Protein AF-A0A5E6WUJ0-F1 (afdb_monomer_lite)

Foldseek 3Di:
DEEEAEECCVQPQATKDWDQAQQYQKYYHSRQIDGNVRSVPDPCHGGTWMWHHDPRDIDTGHD

InterPro domains:
  IPR005526 Septum formation inhibitor MinC, C-terminal [PF03775] (1-60)
  IPR013033 Septum formation inhibitor MinC [PTHR34108] (1-63)
  IPR016098 Cyclase-associated protein CAP/septum formation inhibitor MinC, C-terminal [G3DSA:2.160.20.70] (1-63)
  IPR036145 Septum formation inhibitor MinC, C-terminal domain superfamily [SSF63848] (1-62)

Sequence (63 aa):
MRGRALAGIKGNTRARIFCQQLTAEMVSIAGQYKVSEDLRRDPLWGAGVQVSLSGDVLNITRL

pLDDT: mean 94.81, std 2.55, range [81.94, 97.38]

Structure (mmCIF, N/CA/C/O backbone):
data_AF-A0A5E6WUJ0-F1
#
_entry.id   AF-A0A5E6WUJ0-F1
#
loop_
_atom_site.group_PDB
_atom_site.id
_atom_site.type_symbol
_atom_site.label_atom_id
_atom_site.label_alt_id
_atom_site.label_comp_id
_atom_site.label_asym_id
_atom_site.label_entity_id
_atom_site.label_seq_id
_atom_site.pdbx_PDB_ins_code
_atom_site.Cartn_x
_atom_site.Cartn_y
_atom_site.Cartn_z
_atom_site.occupancy
_atom_site.B_iso_or_equiv
_atom_site.auth_seq_id
_atom_site.auth_comp_id
_atom_site.auth_asym_id
_atom_site.auth_atom_id
_atom_site.pdbx_PDB_model_num
ATOM 1 N N . MET A 1 1 ? 7.682 3.651 -9.132 1.00 81.94 1 MET A N 1
ATOM 2 C CA . MET A 1 1 ? 7.522 4.522 -7.947 1.00 81.94 1 MET A CA 1
ATOM 3 C C . MET A 1 1 ? 8.670 4.253 -6.995 1.00 81.94 1 MET A C 1
ATOM 5 O O . MET A 1 1 ? 8.873 3.099 -6.650 1.00 81.94 1 MET A O 1
ATOM 9 N N . ARG A 1 2 ? 9.423 5.281 -6.595 1.00 85.50 2 ARG A N 1
ATOM 10 C CA . ARG A 1 2 ? 10.478 5.191 -5.569 1.00 85.50 2 ARG A CA 1
ATOM 11 C C . ARG A 1 2 ? 10.080 6.065 -4.375 1.00 85.50 2 ARG A C 1
ATOM 13 O O . ARG A 1 2 ? 9.350 7.035 -4.571 1.00 85.50 2 ARG A O 1
ATOM 20 N N . GLY A 1 3 ? 10.526 5.720 -3.168 1.00 93.44 3 GLY A N 1
ATOM 21 C CA . GLY A 1 3 ? 10.169 6.434 -1.935 1.00 93.44 3 GLY A CA 1
ATOM 22 C C . GLY A 1 3 ? 8.883 5.924 -1.276 1.00 93.44 3 GLY A C 1
ATOM 23 O O . GLY A 1 3 ? 8.533 4.751 -1.412 1.00 93.44 3 GLY A O 1
ATOM 24 N N . ARG A 1 4 ? 8.184 6.797 -0.541 1.00 95.44 4 ARG A N 1
ATOM 25 C CA . ARG A 1 4 ? 7.023 6.437 0.291 1.00 95.44 4 ARG A CA 1
ATOM 26 C C . ARG A 1 4 ? 5.706 6.872 -0.345 1.00 95.44 4 ARG A C 1
ATOM 28 O O . ARG A 1 4 ? 5.564 8.018 -0.762 1.00 95.44 4 ARG A O 1
ATOM 35 N N . ALA A 1 5 ? 4.731 5.972 -0.358 1.00 95.50 5 ALA A N 1
ATOM 36 C CA . ALA A 1 5 ? 3.373 6.226 -0.815 1.00 95.50 5 ALA A CA 1
ATOM 37 C C . ALA A 1 5 ? 2.411 6.186 0.372 1.00 95.50 5 ALA A C 1
ATOM 39 O O . ALA A 1 5 ? 2.337 5.169 1.061 1.00 95.50 5 ALA A O 1
ATOM 40 N N . LEU A 1 6 ? 1.649 7.255 0.597 1.00 95.69 6 LEU A N 1
ATOM 41 C CA . LEU A 1 6 ? 0.617 7.282 1.631 1.00 95.69 6 LEU A CA 1
ATOM 42 C C . LEU A 1 6 ? -0.706 7.721 1.015 1.00 95.69 6 LEU A C 1
ATOM 44 O O . LEU A 1 6 ? -0.793 8.784 0.403 1.00 95.69 6 LEU A O 1
ATOM 48 N N . ALA A 1 7 ? -1.738 6.906 1.195 1.00 96.88 7 ALA A N 1
ATOM 49 C CA . ALA A 1 7 ? -3.086 7.190 0.740 1.00 96.88 7 ALA A CA 1
ATOM 50 C C . ALA A 1 7 ? -4.087 6.992 1.880 1.00 96.88 7 ALA A C 1
ATOM 52 O O . ALA A 1 7 ? -3.884 6.208 2.803 1.00 96.88 7 ALA A O 1
ATOM 53 N N . GLY A 1 8 ? -5.188 7.740 1.838 1.00 95.25 8 GLY A N 1
ATOM 54 C CA . GLY A 1 8 ? -6.257 7.589 2.823 1.00 95.25 8 GLY A CA 1
ATOM 55 C C . GLY A 1 8 ? -5.872 7.953 4.261 1.00 95.25 8 GLY A C 1
ATOM 56 O O . GLY A 1 8 ? -6.488 7.437 5.183 1.00 95.25 8 GLY A O 1
ATOM 57 N N . ILE A 1 9 ? -4.909 8.862 4.462 1.00 91.44 9 ILE A N 1
ATOM 58 C CA . ILE A 1 9 ? -4.380 9.281 5.781 1.00 91.44 9 ILE A CA 1
ATOM 59 C C . ILE A 1 9 ? -5.489 9.727 6.756 1.00 91.44 9 ILE A C 1
ATOM 61 O O . ILE A 1 9 ? -5.368 9.548 7.959 1.00 91.44 9 ILE A O 1
ATOM 65 N N . LYS A 1 10 ? -6.611 10.247 6.244 1.00 92.81 10 LYS A N 1
ATOM 66 C CA . LYS A 1 10 ? -7.800 10.606 7.038 1.00 92.81 10 LYS A CA 1
ATOM 67 C C . LYS A 1 10 ? -8.747 9.420 7.318 1.00 92.81 10 LYS A C 1
ATOM 69 O O . LYS A 1 10 ? -9.945 9.627 7.458 1.00 92.81 10 LYS A O 1
ATOM 74 N N . GLY A 1 11 ? -8.245 8.184 7.313 1.00 91.31 11 GLY A N 1
ATOM 75 C CA . GLY A 1 11 ? -9.043 6.965 7.515 1.00 91.31 11 GLY A CA 1
ATOM 76 C C . GLY A 1 11 ? -9.848 6.504 6.292 1.00 91.31 11 GLY A C 1
ATOM 77 O O . GLY A 1 11 ? -10.803 5.746 6.428 1.00 91.31 11 GLY A O 1
ATOM 78 N N . ASN A 1 12 ? -9.499 6.949 5.079 1.00 94.50 12 ASN A N 1
ATOM 79 C CA . ASN A 1 12 ? -10.201 6.502 3.872 1.00 94.50 12 ASN A CA 1
ATOM 80 C C . ASN A 1 12 ? -9.662 5.147 3.394 1.00 94.50 12 ASN A C 1
ATOM 82 O O . ASN A 1 12 ? -8.705 5.089 2.619 1.00 94.50 12 ASN A O 1
ATOM 86 N N . THR A 1 13 ? -10.331 4.073 3.804 1.00 94.69 13 THR A N 1
ATOM 87 C CA . THR A 1 13 ? -10.004 2.686 3.437 1.00 94.69 13 THR A CA 1
ATOM 88 C C . THR A 1 13 ? -10.245 2.362 1.960 1.00 94.69 13 THR A C 1
ATOM 90 O O . THR A 1 13 ? -9.696 1.396 1.444 1.00 94.69 13 THR A O 1
ATOM 93 N N . ARG A 1 14 ? -11.016 3.184 1.234 1.00 95.31 14 ARG A N 1
ATOM 94 C CA . ARG A 1 14 ? -11.288 2.999 -0.206 1.00 95.31 14 ARG A CA 1
ATOM 95 C C . ARG A 1 14 ? -10.241 3.648 -1.112 1.00 95.31 14 ARG A C 1
ATOM 97 O O . ARG A 1 14 ? -10.386 3.605 -2.339 1.00 95.31 14 ARG A O 1
ATOM 104 N N . ALA A 1 15 ? -9.224 4.287 -0.536 1.00 97.00 15 ALA A N 1
ATOM 105 C CA . ALA A 1 15 ? -8.125 4.844 -1.305 1.00 97.00 15 ALA A CA 1
ATOM 106 C C . ALA A 1 15 ? -7.324 3.725 -1.991 1.00 97.00 15 ALA A C 1
ATOM 108 O O . ALA A 1 15 ? -7.262 2.591 -1.518 1.00 97.00 15 ALA A O 1
ATOM 109 N N . ARG A 1 16 ? -6.735 4.047 -3.142 1.00 96.50 16 ARG A N 1
ATOM 110 C CA . ARG A 1 16 ? -5.950 3.115 -3.956 1.00 96.50 16 ARG A CA 1
ATOM 111 C C . ARG A 1 16 ? -4.674 3.806 -4.403 1.00 96.50 16 ARG A C 1
ATOM 113 O O . ARG A 1 16 ? -4.691 5.009 -4.666 1.00 96.50 16 ARG A O 1
ATOM 120 N N . ILE A 1 17 ? -3.587 3.052 -4.482 1.00 96.69 17 ILE A N 1
ATOM 121 C CA . ILE A 1 17 ? -2.297 3.534 -4.977 1.00 96.69 17 ILE A CA 1
ATOM 122 C C . ILE A 1 17 ? -2.008 2.808 -6.280 1.00 96.69 17 ILE A C 1
ATOM 124 O O . ILE A 1 17 ? -2.024 1.584 -6.323 1.00 96.69 17 ILE A O 1
ATOM 128 N N . PHE A 1 18 ? -1.731 3.565 -7.332 1.00 96.69 18 PHE A N 1
ATOM 129 C CA . PHE A 1 18 ? -1.388 3.031 -8.642 1.00 96.69 18 PHE A CA 1
ATOM 130 C C . PHE A 1 18 ? 0.050 3.405 -8.961 1.00 96.69 18 PHE A C 1
ATOM 132 O O . PHE A 1 18 ? 0.459 4.550 -8.761 1.00 96.69 18 PHE A O 1
ATOM 139 N N . CYS A 1 19 ? 0.829 2.456 -9.464 1.00 95.00 19 CYS A N 1
ATOM 140 C CA . CYS A 1 19 ? 2.166 2.752 -9.954 1.00 95.00 19 CYS A CA 1
ATOM 141 C C . CYS A 1 19 ? 2.550 1.813 -11.091 1.00 95.00 19 CYS A C 1
ATOM 143 O O . CYS A 1 19 ? 2.186 0.647 -11.089 1.00 95.00 19 CYS A O 1
ATOM 145 N N . GLN A 1 20 ? 3.323 2.318 -12.049 1.00 95.31 20 GLN A N 1
ATOM 146 C CA . GLN A 1 20 ? 3.813 1.524 -13.182 1.00 95.31 20 GLN A CA 1
ATOM 147 C C . GLN A 1 20 ? 4.972 0.588 -12.810 1.00 95.31 20 GLN A C 1
ATOM 149 O O . GLN A 1 20 ? 5.281 -0.332 -13.556 1.00 95.31 20 GLN A O 1
ATOM 154 N N . GLN A 1 21 ? 5.620 0.836 -11.669 1.00 94.94 21 GLN A N 1
ATOM 155 C CA . GLN A 1 21 ? 6.710 0.019 -11.143 1.00 94.94 21 GLN A CA 1
ATOM 156 C C . GLN A 1 21 ? 6.639 0.015 -9.616 1.00 94.94 21 GLN A C 1
ATOM 158 O O . GLN A 1 21 ? 6.863 1.062 -8.988 1.00 94.94 21 GLN A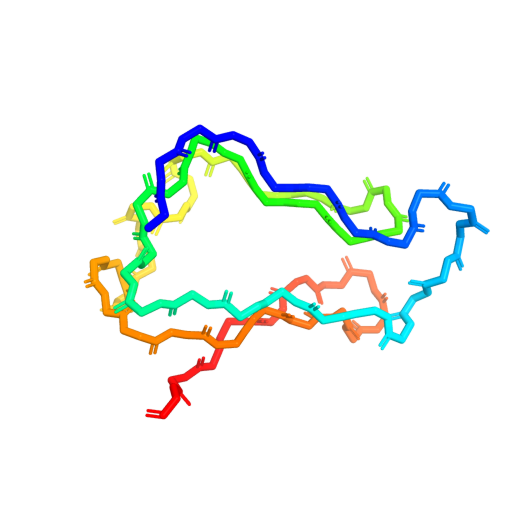 O 1
ATOM 163 N N . LEU A 1 22 ? 6.346 -1.138 -9.019 1.00 95.31 22 LEU A N 1
ATOM 164 C CA . LEU A 1 22 ? 6.345 -1.332 -7.573 1.00 95.31 22 LEU A CA 1
ATOM 165 C C . LEU A 1 22 ? 7.784 -1.435 -7.060 1.00 95.31 22 LEU A C 1
ATOM 167 O O . LEU A 1 22 ? 8.337 -2.520 -6.941 1.00 95.31 22 LEU A O 1
ATOM 171 N N . THR A 1 23 ? 8.402 -0.288 -6.790 1.00 94.44 23 THR A N 1
ATOM 172 C CA . THR A 1 23 ? 9.755 -0.193 -6.211 1.00 94.44 23 THR A CA 1
ATOM 173 C C . THR A 1 23 ? 9.784 0.771 -5.020 1.00 94.44 23 THR A C 1
ATOM 175 O O . THR A 1 23 ? 10.749 1.510 -4.824 1.00 94.44 23 THR A O 1
ATOM 178 N N . ALA A 1 24 ? 8.669 0.851 -4.289 1.00 94.88 24 ALA A N 1
ATOM 179 C CA . ALA A 1 24 ? 8.497 1.776 -3.177 1.00 94.88 24 ALA A CA 1
ATOM 180 C C . ALA A 1 24 ? 9.253 1.291 -1.929 1.00 94.88 24 ALA A C 1
ATOM 182 O O . ALA A 1 24 ? 9.389 0.092 -1.688 1.00 94.88 24 ALA A O 1
ATOM 183 N N . GLU A 1 25 ? 9.713 2.239 -1.117 1.00 95.31 25 GLU A N 1
ATOM 184 C CA . GLU A 1 25 ? 10.269 1.968 0.212 1.00 95.31 25 GLU A CA 1
ATOM 185 C C . GLU A 1 25 ? 9.165 1.588 1.202 1.00 95.31 25 GLU A C 1
ATOM 187 O O . GLU A 1 25 ? 9.384 0.805 2.124 1.00 95.31 25 GLU A O 1
ATOM 192 N N . MET A 1 26 ? 7.972 2.149 0.999 1.00 95.56 26 MET A N 1
ATOM 193 C CA . MET A 1 26 ? 6.784 1.868 1.791 1.00 95.56 26 MET A CA 1
ATOM 194 C C . MET A 1 26 ? 5.527 2.279 1.022 1.00 95.56 26 MET A C 1
ATOM 196 O O . MET A 1 26 ? 5.509 3.317 0.355 1.00 95.56 26 MET A O 1
ATOM 200 N N . VAL A 1 27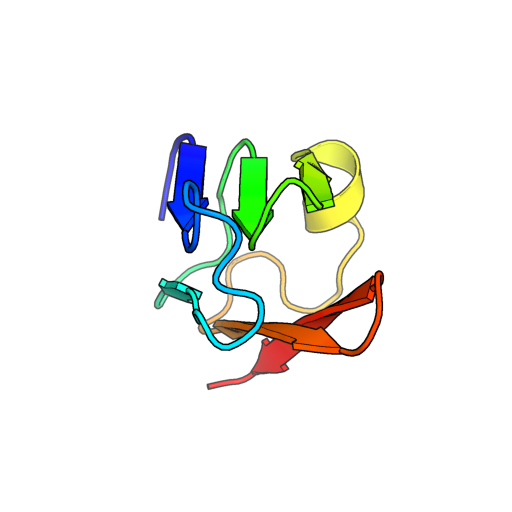 ? 4.460 1.502 1.173 1.00 96.31 27 VAL A N 1
ATOM 201 C CA . VAL A 1 27 ? 3.096 1.842 0.738 1.00 96.31 27 VAL A CA 1
ATOM 202 C C . VAL A 1 27 ? 2.166 1.750 1.936 1.00 96.31 27 VAL A C 1
ATOM 204 O O . VAL A 1 27 ? 2.212 0.760 2.660 1.00 96.31 27 VAL A O 1
ATOM 207 N N . SER A 1 28 ? 1.315 2.758 2.129 1.00 97.06 28 SER A N 1
ATOM 208 C CA . SER A 1 28 ? 0.307 2.775 3.187 1.00 97.06 28 SER A CA 1
ATOM 209 C C . SER A 1 28 ? -1.059 3.233 2.689 1.00 97.06 28 SER A C 1
ATOM 211 O O . SER A 1 28 ? -1.158 4.215 1.949 1.00 97.06 28 SER A O 1
ATOM 213 N N . ILE A 1 29 ? -2.111 2.538 3.126 1.00 97.38 29 ILE A N 1
ATOM 214 C CA . ILE A 1 29 ? -3.511 2.905 2.905 1.00 97.38 29 ILE A CA 1
ATOM 215 C C . ILE A 1 29 ? -4.232 2.887 4.252 1.00 97.38 29 ILE A C 1
ATOM 217 O O . ILE A 1 29 ? -4.283 1.853 4.910 1.00 97.38 29 ILE A O 1
ATOM 221 N N . ALA A 1 30 ? -4.791 4.033 4.653 1.00 95.88 30 ALA A N 1
ATOM 222 C CA . ALA A 1 30 ? -5.572 4.189 5.887 1.00 95.88 30 ALA A CA 1
ATOM 223 C C . ALA A 1 30 ? -4.871 3.673 7.163 1.00 95.88 30 ALA A C 1
ATOM 225 O O . ALA A 1 30 ? -5.511 3.126 8.053 1.00 95.88 30 ALA A O 1
ATOM 226 N N . GLY A 1 31 ? -3.550 3.853 7.252 1.00 93.31 31 GLY A N 1
ATOM 227 C CA . GLY A 1 31 ? -2.748 3.445 8.411 1.00 93.31 31 GLY A CA 1
ATOM 228 C C . GLY A 1 31 ? -2.176 2.030 8.319 1.00 93.31 31 GLY A C 1
ATOM 229 O O . GLY A 1 31 ? -1.167 1.762 8.961 1.00 93.31 31 GLY A O 1
ATOM 230 N N . GLN A 1 32 ? -2.719 1.164 7.457 1.00 96.00 32 GLN A N 1
ATOM 231 C CA . GLN A 1 32 ? -2.088 -0.116 7.129 1.00 96.00 32 GLN A CA 1
ATOM 232 C C . GLN A 1 32 ? -0.921 0.125 6.179 1.00 96.00 32 GLN A C 1
ATOM 234 O O . GLN A 1 32 ? -1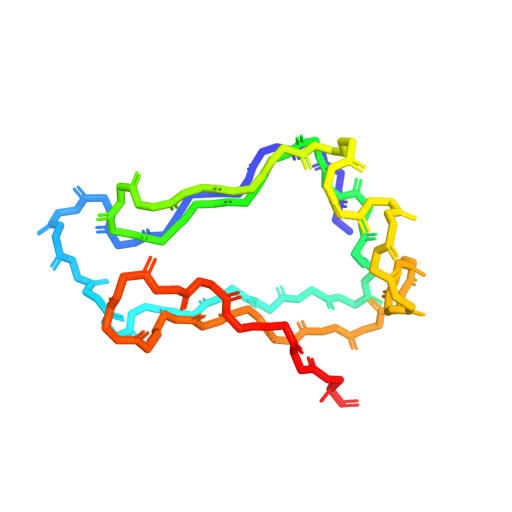.040 0.946 5.264 1.00 96.00 32 GLN A O 1
ATOM 239 N N . TYR A 1 33 ? 0.211 -0.548 6.377 1.00 95.81 33 TYR A N 1
ATOM 240 C CA . TYR A 1 33 ? 1.405 -0.335 5.562 1.00 95.81 33 TYR A CA 1
ATOM 241 C C . TYR A 1 33 ? 2.167 -1.628 5.274 1.00 95.81 33 TYR A C 1
ATOM 243 O O . TYR A 1 33 ? 2.107 -2.594 6.026 1.00 95.81 33 TYR A O 1
ATOM 251 N N . LYS A 1 34 ? 2.897 -1.624 4.158 1.00 95.56 34 LYS A N 1
ATOM 252 C CA . LYS A 1 34 ? 3.927 -2.611 3.827 1.00 95.56 34 LYS A CA 1
ATOM 253 C C . LYS A 1 34 ? 5.233 -1.879 3.563 1.00 95.56 34 LYS A C 1
ATOM 255 O O . LYS A 1 34 ? 5.242 -0.881 2.834 1.00 95.56 34 LYS A O 1
ATOM 260 N N . VAL A 1 35 ? 6.317 -2.375 4.149 1.00 96.25 35 VAL A N 1
ATOM 261 C CA . VAL A 1 35 ? 7.671 -1.846 3.947 1.00 96.25 35 VAL A CA 1
ATOM 262 C C . VAL A 1 35 ? 8.368 -2.566 2.798 1.00 96.25 35 VAL A C 1
ATOM 264 O O . VAL A 1 35 ? 7.906 -3.594 2.302 1.00 96.25 35 VAL A O 1
ATOM 267 N N . SER A 1 36 ? 9.493 -2.016 2.348 1.00 93.69 36 SER A N 1
ATOM 268 C CA . SER A 1 36 ? 10.216 -2.524 1.182 1.00 93.69 36 SER A CA 1
ATOM 269 C C . SER A 1 36 ? 10.604 -4.001 1.276 1.00 93.69 36 SER A C 1
ATOM 271 O O . SER A 1 36 ? 10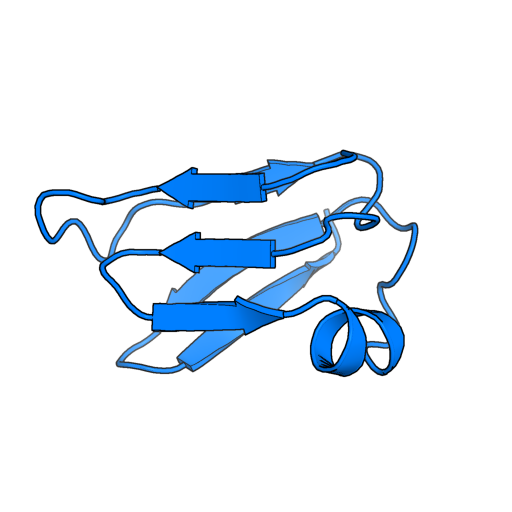.631 -4.673 0.250 1.00 93.69 36 SER A O 1
ATOM 273 N N . GLU A 1 37 ? 10.869 -4.527 2.473 1.00 94.62 37 GLU A N 1
ATOM 274 C CA . GLU A 1 37 ? 11.240 -5.933 2.670 1.00 94.62 37 GLU A CA 1
ATOM 275 C C . GLU A 1 37 ? 10.083 -6.880 2.339 1.00 94.62 37 GLU A C 1
ATOM 277 O O . GLU A 1 37 ? 10.307 -7.905 1.695 1.00 94.62 37 GLU A O 1
ATOM 282 N N . ASP A 1 38 ? 8.851 -6.514 2.702 1.00 94.62 38 ASP A N 1
ATOM 283 C CA . ASP A 1 38 ? 7.646 -7.273 2.355 1.00 94.62 38 ASP A CA 1
ATOM 284 C C . ASP A 1 38 ? 7.303 -7.129 0.874 1.00 94.62 38 ASP A C 1
ATOM 286 O O . ASP A 1 38 ? 6.934 -8.097 0.213 1.00 94.62 38 ASP A O 1
ATOM 290 N N . LEU A 1 39 ? 7.448 -5.918 0.330 1.00 94.19 39 LEU A N 1
ATOM 291 C CA . LEU A 1 39 ? 7.133 -5.633 -1.071 1.00 94.19 39 LEU A CA 1
ATOM 292 C C . LEU A 1 39 ? 8.087 -6.342 -2.032 1.00 94.19 39 LEU A C 1
ATOM 294 O O . LEU A 1 39 ? 7.655 -6.796 -3.084 1.00 94.19 39 LEU A O 1
ATOM 298 N N . ARG A 1 40 ? 9.371 -6.469 -1.678 1.00 94.00 40 ARG A N 1
ATOM 299 C CA . ARG A 1 40 ? 10.371 -7.186 -2.488 1.00 94.00 40 ARG A CA 1
ATOM 300 C C . ARG A 1 40 ? 10.120 -8.690 -2.559 1.00 94.00 40 ARG A C 1
ATOM 302 O O . ARG A 1 40 ? 10.613 -9.330 -3.481 1.00 94.00 40 ARG A O 1
ATOM 309 N N . ARG A 1 41 ? 9.401 -9.254 -1.584 1.00 94.62 41 ARG A N 1
ATOM 310 C CA . ARG A 1 41 ? 8.988 -10.667 -1.585 1.00 94.62 41 ARG A CA 1
ATOM 311 C C . ARG A 1 41 ? 7.751 -10.904 -2.448 1.00 94.62 41 ARG A C 1
ATOM 313 O O . ARG A 1 41 ? 7.452 -12.052 -2.761 1.00 94.62 41 ARG A O 1
ATOM 320 N N . ASP A 1 42 ? 7.034 -9.843 -2.809 1.00 93.81 42 ASP A N 1
ATOM 321 C CA . ASP A 1 42 ? 5.863 -9.937 -3.665 1.00 93.81 42 ASP A CA 1
ATOM 322 C C . ASP A 1 42 ? 6.287 -10.229 -5.118 1.00 93.81 42 ASP A C 1
ATOM 324 O O . ASP A 1 42 ? 7.192 -9.568 -5.642 1.00 93.81 42 ASP A O 1
ATOM 328 N N . PRO A 1 43 ? 5.645 -11.188 -5.807 1.00 95.12 43 PRO A N 1
ATOM 329 C CA . PRO A 1 43 ? 5.975 -11.523 -7.194 1.00 95.12 43 PRO A CA 1
ATOM 330 C C . PRO A 1 43 ? 5.756 -10.361 -8.176 1.00 95.12 43 PRO A C 1
ATOM 332 O O . PRO A 1 43 ? 6.276 -10.399 -9.291 1.00 95.12 43 PRO A O 1
ATOM 335 N N .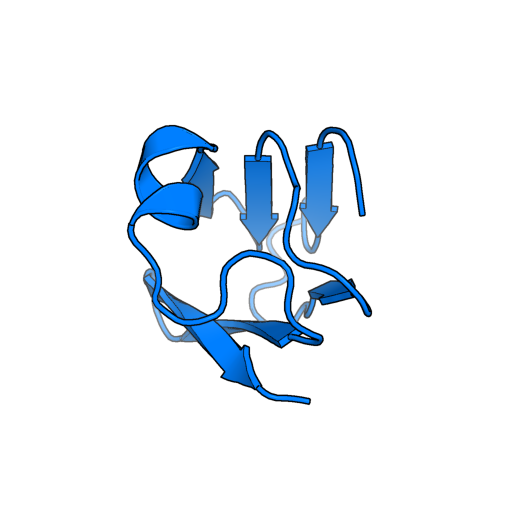 LEU A 1 44 ? 4.996 -9.329 -7.795 1.00 95.12 44 LEU A N 1
ATOM 336 C CA . LEU A 1 44 ? 4.741 -8.143 -8.614 1.00 95.12 44 LEU A CA 1
ATOM 337 C C . LEU A 1 44 ? 5.756 -7.011 -8.381 1.00 95.12 44 LEU A C 1
ATOM 339 O O . LEU A 1 44 ? 5.557 -5.894 -8.874 1.00 95.12 44 LEU A O 1
ATOM 343 N N . TRP A 1 45 ? 6.851 -7.265 -7.659 1.00 94.69 45 TRP A N 1
ATOM 344 C CA . TRP A 1 45 ? 7.930 -6.292 -7.502 1.00 94.69 45 TRP A CA 1
ATOM 345 C C . TRP A 1 45 ? 8.461 -5.805 -8.861 1.00 94.69 45 TRP A C 1
ATOM 347 O O . TRP A 1 45 ? 8.723 -6.581 -9.778 1.00 94.69 45 TRP A O 1
ATOM 357 N N . GLY A 1 46 ? 8.607 -4.486 -9.007 1.00 94.81 46 GLY A N 1
ATOM 358 C CA . GLY A 1 46 ? 9.035 -3.844 -10.253 1.00 94.81 46 GLY A CA 1
ATOM 359 C C . GLY A 1 46 ? 7.971 -3.762 -11.356 1.00 94.81 46 GLY A C 1
ATOM 360 O O . GLY A 1 46 ? 8.208 -3.076 -12.350 1.00 94.81 46 GLY A O 1
ATOM 361 N N . ALA A 1 47 ? 6.800 -4.382 -11.186 1.00 95.88 47 ALA A N 1
ATOM 362 C CA . ALA A 1 47 ? 5.711 -4.356 -12.162 1.00 95.88 47 ALA A CA 1
ATOM 363 C C . ALA A 1 47 ? 4.719 -3.204 -11.926 1.00 95.88 47 ALA A C 1
ATOM 365 O O . ALA A 1 47 ? 4.725 -2.547 -10.881 1.00 95.88 47 ALA A O 1
ATOM 366 N N . GLY A 1 48 ? 3.843 -2.982 -12.909 1.00 97.06 48 GLY A N 1
ATOM 367 C CA . GLY A 1 48 ? 2.694 -2.095 -12.770 1.00 97.06 48 GLY A CA 1
ATOM 368 C C . GLY A 1 48 ? 1.643 -2.717 -11.861 1.00 97.06 48 GLY A C 1
ATOM 369 O O . GLY A 1 48 ? 1.170 -3.819 -12.140 1.00 97.06 48 GLY A O 1
ATOM 370 N N . VAL A 1 49 ? 1.290 -2.027 -10.776 1.00 96.88 49 VAL A N 1
ATOM 371 C CA . VAL A 1 49 ? 0.351 -2.536 -9.772 1.00 96.88 49 VAL A CA 1
ATOM 372 C C . VAL A 1 49 ? -0.642 -1.485 -9.294 1.00 96.88 49 VAL A C 1
ATOM 374 O O . VAL A 1 49 ? -0.359 -0.282 -9.246 1.00 96.88 49 VAL A O 1
ATOM 377 N N . GLN A 1 50 ? -1.786 -1.991 -8.853 1.00 97.31 50 GLN A N 1
ATOM 378 C CA . GLN A 1 50 ? -2.734 -1.324 -7.981 1.00 97.31 50 GLN A CA 1
ATOM 379 C C . GLN A 1 50 ? -2.618 -1.924 -6.577 1.00 97.31 50 GLN A C 1
ATOM 381 O O . GLN A 1 50 ? -2.796 -3.130 -6.387 1.00 97.31 50 GLN A O 1
ATOM 386 N N . VAL A 1 51 ? -2.398 -1.062 -5.587 1.00 96.62 51 VAL A N 1
ATOM 387 C CA . VAL A 1 51 ? -2.501 -1.387 -4.164 1.00 96.62 51 VAL A CA 1
ATOM 388 C C . VAL A 1 51 ? -3.842 -0.887 -3.641 1.00 96.62 51 VAL A C 1
ATOM 390 O O . VAL A 1 51 ? -4.225 0.265 -3.867 1.00 96.62 51 VAL A O 1
ATOM 393 N N . SER A 1 52 ? -4.560 -1.753 -2.938 1.00 97.25 52 SER A N 1
ATOM 394 C CA . SER A 1 52 ? -5.852 -1.455 -2.319 1.00 97.25 52 SER A CA 1
ATOM 395 C C . SER A 1 52 ? -5.941 -2.087 -0.936 1.00 97.25 52 SER A C 1
ATOM 397 O O . SER A 1 52 ? -5.185 -3.006 -0.624 1.00 97.25 52 SER A O 1
ATOM 399 N N . LEU A 1 53 ? -6.851 -1.594 -0.104 1.00 96.81 53 LEU A N 1
ATOM 400 C CA . LEU A 1 53 ? -7.100 -2.146 1.220 1.00 96.81 53 LEU A CA 1
ATOM 401 C C . LEU A 1 53 ? -8.404 -2.953 1.204 1.00 96.81 53 LEU A C 1
ATOM 403 O O . LEU A 1 53 ? -9.430 -2.455 0.741 1.00 96.81 53 LEU A O 1
ATOM 407 N N . SER A 1 54 ? -8.358 -4.191 1.700 1.00 95.12 54 SER A N 1
ATOM 408 C CA . SER A 1 54 ? -9.544 -5.023 1.934 1.00 95.12 54 SER A CA 1
ATOM 409 C C . SER A 1 54 ? -9.535 -5.484 3.386 1.00 95.12 54 SER A C 1
ATOM 411 O O . SER A 1 54 ? -8.651 -6.242 3.788 1.00 95.12 54 SER A O 1
ATOM 413 N N . GLY A 1 55 ? -10.486 -4.987 4.182 1.00 90.75 55 GLY A N 1
ATOM 414 C CA . GLY A 1 55 ? -10.406 -5.080 5.641 1.00 90.75 55 GLY A CA 1
ATOM 415 C C . GLY A 1 55 ? -9.158 -4.349 6.139 1.00 90.75 55 GLY A C 1
ATOM 416 O O . GLY A 1 55 ? -9.001 -3.163 5.865 1.00 90.75 55 GLY A O 1
ATOM 417 N N . ASP A 1 56 ? -8.249 -5.085 6.776 1.00 91.62 56 ASP A N 1
ATOM 418 C CA . ASP A 1 56 ? -6.957 -4.582 7.262 1.00 91.62 56 ASP A CA 1
ATOM 419 C C . ASP A 1 56 ? -5.756 -5.079 6.442 1.00 91.62 56 ASP A C 1
ATOM 421 O O . ASP A 1 56 ? -4.604 -4.866 6.815 1.00 91.62 56 ASP A O 1
ATOM 425 N N . VAL A 1 57 ? -5.997 -5.732 5.299 1.00 94.88 57 VAL A N 1
ATOM 426 C CA . VAL A 1 57 ? -4.933 -6.324 4.477 1.00 94.88 57 VAL A CA 1
ATOM 427 C C . VAL A 1 57 ? -4.727 -5.533 3.189 1.00 94.88 57 VAL A C 1
ATOM 429 O O . VAL A 1 57 ? -5.653 -5.310 2.401 1.00 94.88 57 VAL A O 1
ATOM 432 N N . LEU A 1 58 ? -3.474 -5.138 2.948 1.00 95.88 58 LEU A N 1
ATOM 433 C CA . LEU A 1 58 ? -3.055 -4.535 1.686 1.00 95.88 58 LEU A CA 1
ATOM 434 C C . LEU A 1 58 ? -2.969 -5.597 0.587 1.00 95.88 58 LEU A C 1
ATOM 436 O O . LEU A 1 58 ? -2.140 -6.508 0.640 1.00 95.88 58 LEU A O 1
ATOM 440 N N . ASN A 1 59 ? -3.804 -5.425 -0.431 1.00 96.25 59 ASN A N 1
ATOM 441 C CA . ASN A 1 59 ? -3.857 -6.251 -1.626 1.00 96.25 59 ASN A CA 1
ATOM 442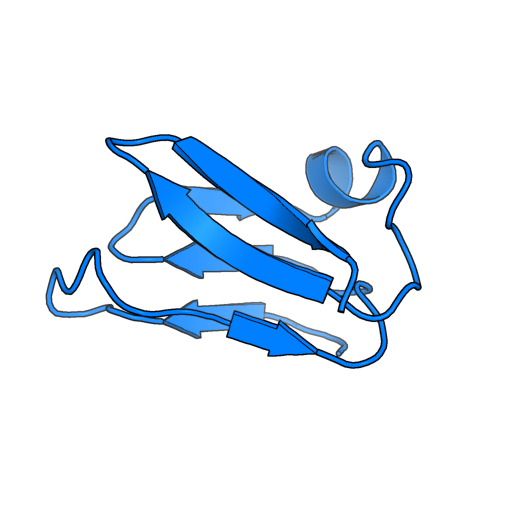 C C . ASN A 1 59 ? -3.091 -5.571 -2.752 1.00 96.25 59 ASN A C 1
ATOM 444 O O . ASN A 1 59 ? -3.343 -4.404 -3.066 1.00 96.25 59 ASN A O 1
ATOM 448 N N . ILE A 1 60 ? -2.179 -6.319 -3.364 1.00 96.12 60 ILE A N 1
ATOM 449 C CA . ILE A 1 60 ? -1.373 -5.882 -4.499 1.00 96.12 60 ILE A CA 1
ATOM 450 C C . ILE A 1 60 ? -1.846 -6.685 -5.702 1.00 96.12 60 ILE A C 1
ATOM 452 O O . ILE A 1 60 ? -1.826 -7.911 -5.698 1.00 96.12 60 ILE A O 1
ATOM 456 N N . THR A 1 61 ? -2.325 -5.978 -6.715 1.00 96.81 61 THR A N 1
ATOM 457 C CA . THR A 1 61 ? -2.873 -6.568 -7.940 1.00 96.81 61 THR A CA 1
ATOM 458 C C . THR A 1 61 ? -2.173 -5.962 -9.136 1.00 96.81 61 THR A C 1
ATOM 460 O O . THR A 1 61 ? -1.798 -4.790 -9.105 1.00 96.81 61 THR A O 1
ATOM 463 N N . ARG A 1 62 ? -1.959 -6.758 -10.180 1.00 96.06 62 ARG A N 1
ATOM 464 C CA . ARG A 1 62 ? -1.335 -6.278 -11.411 1.00 96.06 62 ARG A CA 1
ATOM 465 C C . ARG A 1 62 ? -2.280 -5.313 -12.139 1.00 96.06 62 ARG A C 1
ATOM 467 O O . ARG A 1 62 ? -3.487 -5.545 -12.141 1.00 96.06 62 ARG A O 1
ATOM 474 N N . LEU A 1 63 ? -1.711 -4.251 -12.715 1.00 91.44 63 LEU A N 1
ATOM 475 C CA . LEU A 1 63 ? -2.406 -3.355 -13.647 1.00 91.44 63 LEU A CA 1
ATOM 476 C C . LEU A 1 63 ? -2.573 -3.972 -15.035 1.00 91.44 63 LEU A C 1
ATOM 478 O O . LEU A 1 63 ? -1.657 -4.714 -15.464 1.00 91.44 63 LEU A O 1
#

Organism: Pseudomonas fluorescens (NCBI:txid294)

Radius of gyration: 10.34 Å; chains: 1; bounding box: 22×22×22 Å

Secondary structure (DSSP, 8-state):
--SEEEE-TTT-TT-EEEESS---SEEEETTEEEEHHHHHTSTTTTS-EEEEEETTEEEEEE-